Protein AF-A0A381Z828-F1 (afdb_monomer_lite)

Radius of gyration: 15.9 Å; chains: 1; bounding box: 38×29×44 Å

Organism: NCBI:txid408172

Structure (mmCIF, N/CA/C/O backbone):
data_AF-A0A381Z828-F1
#
_entry.id   AF-A0A381Z828-F1
#
loop_
_atom_site.group_PDB
_atom_site.id
_atom_site.type_symbol
_atom_site.label_atom_id
_atom_site.label_alt_id
_atom_site.label_comp_id
_atom_site.label_asym_id
_atom_site.label_entity_id
_atom_site.label_seq_id
_atom_site.pdbx_PDB_ins_code
_atom_site.Cartn_x
_atom_site.Cartn_y
_atom_site.Cartn_z
_atom_site.occupancy
_atom_site.B_iso_or_equiv
_atom_site.auth_seq_id
_atom_site.auth_comp_id
_atom_site.auth_asym_id
_atom_site.auth_atom_id
_atom_site.pdbx_PDB_model_num
ATOM 1 N N . MET A 1 1 ? -7.604 1.736 -15.812 1.00 91.94 1 MET A N 1
ATOM 2 C CA . MET A 1 1 ? -8.069 1.112 -14.550 1.00 91.94 1 MET A CA 1
ATOM 3 C C . MET A 1 1 ? -8.292 -0.388 -14.712 1.00 91.94 1 MET A C 1
ATOM 5 O O . MET A 1 1 ? -7.731 -1.133 -13.924 1.00 91.94 1 MET A O 1
ATOM 9 N N . ALA A 1 2 ? -9.010 -0.834 -15.751 1.00 96.25 2 ALA A N 1
ATOM 10 C CA . ALA A 1 2 ? -9.270 -2.258 -16.011 1.00 96.25 2 ALA A CA 1
ATOM 11 C C . ALA A 1 2 ? -8.018 -3.159 -15.944 1.00 96.25 2 ALA A C 1
ATOM 13 O O . ALA A 1 2 ? -8.029 -4.160 -15.239 1.00 96.25 2 ALA A O 1
ATOM 14 N N . GLU A 1 3 ? -6.912 -2.763 -16.584 1.00 98.00 3 GLU A N 1
ATOM 15 C CA . GLU A 1 3 ? -5.661 -3.544 -16.569 1.00 98.00 3 GLU A CA 1
ATOM 16 C C . GLU A 1 3 ? -5.087 -3.730 -15.156 1.00 98.00 3 GLU A C 1
ATOM 18 O O . GLU A 1 3 ? -4.648 -4.818 -14.800 1.00 98.00 3 GLU A O 1
ATOM 23 N N . ARG A 1 4 ? -5.126 -2.687 -14.315 1.00 97.06 4 ARG A N 1
ATOM 24 C CA . ARG A 1 4 ? -4.629 -2.767 -12.932 1.00 97.06 4 ARG A CA 1
ATOM 25 C C . ARG A 1 4 ? -5.490 -3.684 -12.072 1.00 97.06 4 ARG A C 1
ATOM 27 O O . ARG A 1 4 ? -4.940 -4.423 -11.265 1.00 97.06 4 ARG A O 1
ATOM 34 N N . ILE A 1 5 ? -6.810 -3.624 -12.242 1.00 98.06 5 ILE A N 1
ATOM 35 C CA . ILE A 1 5 ? -7.744 -4.497 -11.524 1.00 98.06 5 ILE A CA 1
ATOM 36 C C . ILE A 1 5 ? -7.457 -5.956 -11.884 1.00 98.06 5 ILE A C 1
ATOM 38 O O . ILE A 1 5 ? -7.177 -6.739 -10.984 1.00 98.06 5 ILE A O 1
ATOM 42 N N . ALA A 1 6 ? -7.384 -6.280 -13.179 1.00 98.06 6 ALA A N 1
ATOM 43 C CA . ALA A 1 6 ? -7.117 -7.641 -13.643 1.00 98.06 6 ALA A CA 1
ATOM 44 C C . ALA A 1 6 ? -5.785 -8.207 -13.108 1.00 98.06 6 ALA A C 1
ATOM 46 O O . ALA A 1 6 ? -5.704 -9.378 -12.742 1.00 98.06 6 ALA A O 1
ATOM 47 N N . VAL A 1 7 ? -4.739 -7.375 -13.016 1.00 98.00 7 VAL A N 1
ATOM 48 C CA . VAL A 1 7 ? -3.449 -7.785 -12.432 1.00 98.00 7 VAL A CA 1
ATOM 49 C C . VAL A 1 7 ? -3.577 -8.115 -10.941 1.00 98.00 7 VAL A C 1
ATOM 51 O O . VAL A 1 7 ? -3.015 -9.115 -10.498 1.00 98.00 7 VAL A O 1
ATOM 54 N N . VAL A 1 8 ? -4.300 -7.303 -10.161 1.00 98.00 8 VAL A N 1
ATOM 55 C CA . VAL A 1 8 ? -4.473 -7.548 -8.717 1.00 98.00 8 VAL A CA 1
ATOM 56 C C . VAL A 1 8 ? -5.394 -8.748 -8.465 1.00 98.00 8 VAL A C 1
ATOM 58 O O . VAL A 1 8 ? -5.081 -9.562 -7.600 1.00 98.00 8 VAL A O 1
ATOM 61 N N . GLU A 1 9 ? -6.462 -8.916 -9.251 1.00 97.94 9 GLU A N 1
ATOM 62 C CA . GLU A 1 9 ? -7.361 -10.084 -9.196 1.00 97.94 9 GLU A CA 1
ATOM 63 C C . GLU A 1 9 ? -6.642 -11.402 -9.525 1.00 97.94 9 GLU A C 1
ATOM 65 O O . GLU A 1 9 ? -7.007 -12.455 -9.013 1.00 97.94 9 GLU A O 1
ATOM 70 N N . GLY A 1 10 ? -5.583 -11.363 -10.341 1.00 98.31 10 GLY A N 1
ATOM 71 C CA . GLY A 1 10 ? -4.759 -12.538 -10.638 1.00 98.31 10 GLY A CA 1
ATOM 72 C C . GLY A 1 10 ? -3.895 -13.027 -9.466 1.00 98.31 10 GLY A C 1
ATOM 73 O O . GLY A 1 10 ? -3.282 -14.094 -9.554 1.00 98.31 10 GLY A O 1
ATOM 74 N N . CYS A 1 11 ? -3.803 -12.271 -8.367 1.00 98.19 11 CYS A N 1
ATOM 75 C CA . CYS A 1 11 ? -3.043 -12.673 -7.189 1.00 98.19 11 CYS A CA 1
ATOM 76 C C . CYS A 1 11 ? -3.817 -13.710 -6.366 1.00 98.19 11 CYS A C 1
ATOM 78 O O . CYS A 1 11 ? -4.892 -13.428 -5.852 1.00 98.19 11 CYS A O 1
ATOM 80 N N . ARG A 1 12 ? -3.217 -14.885 -6.126 1.00 98.50 12 ARG A N 1
ATOM 81 C CA . ARG A 1 12 ? -3.845 -15.995 -5.373 1.00 98.50 12 ARG A CA 1
ATOM 82 C C . ARG A 1 12 ? -4.305 -15.667 -3.945 1.00 98.50 12 ARG A C 1
ATOM 84 O O . ARG A 1 12 ? -4.969 -16.492 -3.333 1.00 98.50 12 ARG A O 1
ATOM 91 N N . TYR A 1 13 ? -3.850 -14.548 -3.385 1.00 98.12 13 TYR A N 1
ATOM 92 C CA . TYR A 1 13 ? -4.182 -14.109 -2.028 1.00 98.12 13 TYR A CA 1
ATOM 93 C C . TYR A 1 13 ? -5.261 -13.020 -1.998 1.00 98.12 13 TYR A C 1
ATOM 95 O O . TYR A 1 13 ? -5.574 -12.517 -0.925 1.00 98.12 13 TYR A O 1
ATOM 103 N N . VAL A 1 14 ? -5.760 -12.597 -3.161 1.00 98.38 14 VAL A N 1
ATOM 104 C CA . VAL A 1 14 ? -6.773 -11.551 -3.285 1.00 98.38 14 VAL A CA 1
ATOM 105 C C . VAL A 1 14 ? -8.118 -12.208 -3.561 1.00 98.38 14 VAL A C 1
ATOM 107 O O . VAL A 1 14 ? -8.294 -12.839 -4.598 1.00 98.38 14 VAL A O 1
ATOM 110 N N . ASP A 1 15 ? -9.074 -12.019 -2.653 1.00 98.25 15 ASP A N 1
ATOM 111 C CA . ASP A 1 15 ? -10.454 -12.485 -2.838 1.00 98.25 15 ASP A CA 1
ATOM 112 C C . ASP A 1 15 ? -11.309 -11.482 -3.632 1.00 98.25 15 ASP A C 1
ATOM 114 O O . ASP A 1 15 ? -12.167 -11.870 -4.422 1.00 98.25 15 ASP A O 1
ATOM 118 N N . GLN A 1 16 ? -11.088 -10.177 -3.426 1.00 97.38 16 GLN A N 1
ATOM 119 C CA . GLN A 1 16 ? -11.852 -9.105 -4.066 1.00 97.38 16 GLN A CA 1
ATOM 120 C C . GLN A 1 16 ? -10.984 -7.866 -4.306 1.00 97.38 16 GLN A C 1
ATOM 122 O O . GLN A 1 16 ? -10.212 -7.452 -3.440 1.00 97.38 16 GLN A O 1
ATOM 127 N N . VAL A 1 17 ? -11.178 -7.217 -5.457 1.00 97.75 17 VAL A N 1
ATOM 128 C CA . VAL A 1 17 ? -10.609 -5.899 -5.762 1.00 97.75 17 VAL A CA 1
ATOM 129 C C . VAL A 1 17 ? -11.725 -4.863 -5.840 1.00 97.75 17 VAL A C 1
ATOM 131 O O . VAL A 1 17 ? -12.690 -5.020 -6.584 1.00 97.75 17 VAL A O 1
ATOM 134 N N . ILE A 1 18 ? -11.590 -3.776 -5.078 1.00 95.88 18 ILE A N 1
ATOM 135 C CA . ILE A 1 18 ? -12.489 -2.620 -5.160 1.00 95.88 18 ILE A CA 1
ATOM 136 C C . ILE A 1 18 ? -11.802 -1.555 -6.019 1.00 95.88 18 ILE A C 1
ATOM 138 O O . ILE A 1 18 ? -10.825 -0.934 -5.596 1.00 95.88 18 ILE A O 1
ATOM 142 N N . GLY A 1 19 ? -12.292 -1.377 -7.247 1.00 94.44 19 GLY A N 1
ATOM 143 C CA . GLY A 1 19 ? -11.834 -0.326 -8.155 1.00 94.44 19 GLY A CA 1
ATOM 144 C C . GLY A 1 19 ? -12.174 1.075 -7.643 1.00 94.44 19 GLY A C 1
ATOM 145 O O . GLY A 1 19 ? -13.105 1.246 -6.858 1.00 94.44 19 GLY A O 1
ATOM 146 N N . ASP A 1 20 ? -11.404 2.068 -8.095 1.00 93.25 20 ASP A N 1
ATOM 147 C CA . ASP A 1 20 ? -11.623 3.492 -7.793 1.00 93.25 20 ASP A CA 1
ATOM 148 C C . ASP A 1 20 ? -11.763 3.803 -6.286 1.00 93.25 20 ASP A C 1
ATOM 150 O O . ASP A 1 20 ? -12.511 4.692 -5.876 1.00 93.25 20 ASP A O 1
ATOM 154 N N . ALA A 1 21 ? -11.030 3.060 -5.448 1.00 94.19 21 ALA A N 1
ATOM 155 C CA . ALA A 1 21 ? -10.958 3.303 -4.012 1.00 94.19 21 ALA A CA 1
ATOM 156 C C . ALA A 1 21 ? -10.353 4.691 -3.708 1.00 94.19 21 ALA A C 1
ATOM 158 O O . ALA A 1 21 ? -9.451 5.144 -4.426 1.00 94.19 21 ALA A O 1
ATOM 159 N N . PRO A 1 22 ? -10.819 5.376 -2.648 1.00 94.75 22 PRO A N 1
ATOM 160 C CA . PRO A 1 22 ? -10.309 6.693 -2.295 1.00 94.75 22 PRO A CA 1
ATOM 161 C C . PRO A 1 22 ? -8.856 6.611 -1.815 1.00 94.75 22 PRO A C 1
ATOM 163 O O . PRO A 1 22 ? -8.445 5.632 -1.195 1.00 94.75 22 PRO A O 1
ATOM 166 N N . LEU A 1 23 ? -8.083 7.672 -2.071 1.00 95.19 23 LEU A N 1
ATOM 167 C CA . LEU A 1 23 ? -6.701 7.773 -1.585 1.00 95.19 23 LEU A CA 1
ATOM 168 C C . LEU A 1 23 ? -6.632 7.872 -0.053 1.00 95.19 23 LEU A C 1
ATOM 170 O O . LEU A 1 23 ? -5.704 7.349 0.554 1.00 95.19 23 LEU A O 1
ATOM 174 N N . ILE A 1 24 ? -7.600 8.562 0.554 1.00 97.06 24 ILE A N 1
ATOM 175 C CA . ILE A 1 24 ? -7.720 8.725 2.004 1.00 97.06 24 ILE A CA 1
ATOM 176 C C . ILE A 1 24 ? -8.869 7.838 2.473 1.00 97.06 24 ILE A C 1
ATOM 178 O O . ILE A 1 24 ? -9.995 7.969 1.987 1.00 97.06 24 ILE A O 1
ATOM 182 N N . ILE A 1 25 ? -8.582 6.931 3.404 1.00 94.12 25 ILE A N 1
ATOM 183 C CA . ILE A 1 25 ? -9.575 5.995 3.934 1.00 94.12 25 ILE A CA 1
ATOM 184 C C . ILE A 1 25 ? -10.302 6.643 5.110 1.00 94.12 25 ILE A C 1
ATOM 186 O O . ILE A 1 25 ? -9.704 6.896 6.155 1.00 94.12 25 ILE A O 1
ATOM 190 N N . ASP A 1 26 ? -11.605 6.878 4.955 1.00 95.50 26 ASP A N 1
ATOM 191 C CA . ASP A 1 26 ? -12.450 7.424 6.014 1.00 95.50 26 ASP A CA 1
ATOM 192 C C . ASP A 1 26 ? -13.279 6.348 6.738 1.00 95.50 26 ASP A C 1
ATOM 194 O O . ASP A 1 26 ? -13.328 5.170 6.367 1.00 95.50 26 ASP A O 1
ATOM 198 N N . GLN A 1 27 ? -13.974 6.766 7.799 1.00 97.12 27 GLN A N 1
ATOM 199 C CA . GLN A 1 27 ? -14.794 5.862 8.602 1.00 97.12 27 GLN A CA 1
ATOM 200 C C . GLN A 1 27 ? -15.995 5.298 7.822 1.00 97.12 27 GLN A C 1
ATOM 202 O O . GLN A 1 27 ? -16.457 4.193 8.118 1.00 97.12 27 GLN A O 1
ATOM 207 N N . SER A 1 28 ? -16.529 6.039 6.847 1.00 97.19 28 SER A N 1
ATOM 208 C CA . SER A 1 28 ? -17.666 5.587 6.044 1.00 97.19 28 SER A CA 1
ATOM 209 C C . SER A 1 28 ? -17.262 4.429 5.132 1.00 97.19 28 SER A C 1
ATOM 211 O O . SER A 1 28 ? -17.998 3.448 5.026 1.00 97.19 28 SER A O 1
ATOM 213 N N . TRP A 1 29 ? -16.055 4.497 4.566 1.00 96.75 29 TRP A N 1
ATOM 214 C CA . TRP A 1 29 ? -15.473 3.454 3.735 1.00 96.75 29 TRP A CA 1
ATOM 215 C C . TRP A 1 29 ? -15.209 2.181 4.537 1.00 96.75 29 TRP A C 1
ATOM 217 O O . TRP A 1 29 ? -15.646 1.100 4.140 1.00 96.75 29 TRP A O 1
ATOM 227 N N . ILE A 1 30 ? -14.591 2.326 5.713 1.00 97.44 30 ILE A N 1
ATOM 228 C CA . ILE A 1 30 ? -14.355 1.224 6.658 1.00 97.44 30 ILE A CA 1
ATOM 229 C C . ILE A 1 30 ? -15.671 0.522 7.008 1.00 97.44 30 ILE A C 1
ATOM 231 O O . ILE A 1 30 ? -15.764 -0.698 6.904 1.00 97.44 30 ILE A O 1
ATOM 235 N N . LYS A 1 31 ? -16.715 1.279 7.370 1.00 97.75 31 LYS A N 1
ATOM 236 C CA . LYS A 1 31 ? -18.030 0.717 7.723 1.00 97.75 31 LYS A CA 1
ATOM 237 C C . LYS A 1 31 ? -18.714 0.041 6.537 1.00 97.75 31 LYS A C 1
ATOM 239 O O . LYS A 1 31 ? -19.273 -1.038 6.702 1.00 97.75 31 LYS A O 1
ATOM 244 N N . ARG A 1 32 ? -18.673 0.662 5.353 1.00 97.31 32 ARG A N 1
ATOM 245 C CA . ARG A 1 32 ? -19.321 0.154 4.135 1.00 97.31 32 ARG A CA 1
ATOM 246 C C . ARG A 1 32 ? -18.809 -1.228 3.740 1.00 97.31 32 ARG A C 1
ATOM 248 O O . ARG A 1 32 ? -19.612 -2.060 3.334 1.00 97.31 32 ARG A O 1
ATOM 255 N N . TYR A 1 33 ? -17.501 -1.446 3.846 1.00 97.38 33 TYR A N 1
ATOM 256 C CA . TYR A 1 33 ? -16.861 -2.711 3.477 1.00 97.38 33 TYR A CA 1
ATOM 257 C C . TYR A 1 33 ? -16.502 -3.584 4.679 1.00 97.38 33 TYR A C 1
ATOM 259 O O . TYR A 1 33 ? -15.842 -4.599 4.501 1.00 97.38 33 TYR A O 1
ATOM 267 N N . GLN A 1 34 ? -16.943 -3.200 5.883 1.00 97.56 34 GLN A N 1
ATOM 268 C CA . GLN A 1 34 ? -16.701 -3.936 7.126 1.00 97.56 34 GLN A CA 1
ATOM 269 C C . GLN A 1 34 ? -15.211 -4.271 7.319 1.00 97.56 34 GLN A C 1
ATOM 271 O O . GLN A 1 34 ? -14.844 -5.407 7.589 1.00 97.56 34 GLN A O 1
ATOM 276 N N . ILE A 1 35 ? -14.344 -3.273 7.126 1.00 97.62 35 ILE A N 1
ATOM 277 C CA . ILE A 1 35 ? -12.889 -3.454 7.177 1.00 97.62 35 ILE A CA 1
ATOM 278 C C . ILE A 1 35 ? -12.435 -3.573 8.633 1.00 97.62 35 ILE A C 1
ATOM 280 O O . ILE A 1 35 ? -12.569 -2.622 9.403 1.00 97.62 35 ILE A O 1
ATOM 284 N N . ASP A 1 36 ? -11.831 -4.707 8.980 1.00 98.19 36 ASP A N 1
ATOM 285 C CA . ASP A 1 36 ? -11.253 -4.938 10.310 1.00 98.19 36 ASP A CA 1
ATOM 286 C C . ASP A 1 36 ? -9.794 -4.464 10.424 1.00 98.19 36 ASP A C 1
ATOM 288 O O . ASP A 1 36 ? -9.315 -4.134 11.511 1.00 98.19 36 ASP A O 1
ATOM 292 N N . LEU A 1 37 ? -9.067 -4.451 9.301 1.00 98.00 37 LEU A N 1
ATOM 293 C CA . LEU A 1 37 ? -7.629 -4.208 9.259 1.00 98.00 37 LEU A CA 1
ATOM 294 C C . LEU A 1 37 ? -7.226 -3.454 7.987 1.00 98.00 37 LEU A C 1
ATOM 296 O O . LEU A 1 37 ? -7.633 -3.812 6.885 1.00 98.00 37 LEU A O 1
ATOM 300 N N . VAL A 1 38 ? -6.372 -2.443 8.142 1.00 97.81 38 VAL A N 1
ATOM 301 C CA . VAL A 1 38 ? -5.728 -1.717 7.039 1.00 97.81 38 VAL A CA 1
ATOM 302 C C . VAL A 1 38 ? -4.230 -1.983 7.102 1.00 97.81 38 VAL A C 1
ATOM 304 O O . VAL A 1 38 ? -3.613 -1.804 8.151 1.00 97.81 38 VAL A O 1
ATOM 307 N N . ILE A 1 39 ? -3.645 -2.421 5.988 1.00 97.88 39 ILE A N 1
ATOM 308 C CA . ILE A 1 39 ? -2.225 -2.770 5.911 1.00 97.88 39 ILE A CA 1
ATOM 309 C C . ILE A 1 39 ? -1.544 -1.921 4.842 1.00 97.88 39 ILE A C 1
ATOM 311 O O . ILE A 1 39 ? -2.024 -1.847 3.712 1.00 97.88 39 ILE A O 1
ATOM 315 N N . HIS A 1 40 ? -0.400 -1.338 5.189 1.00 97.06 40 HIS A N 1
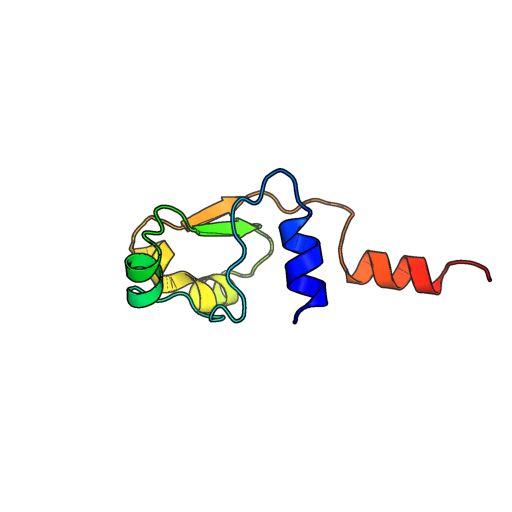ATOM 316 C CA . HIS A 1 40 ? 0.527 -0.740 4.230 1.00 97.06 40 HIS A CA 1
ATOM 317 C C . HIS A 1 40 ? 1.960 -1.180 4.534 1.00 97.06 40 HIS A C 1
ATOM 319 O O . HIS A 1 40 ? 2.266 -1.628 5.644 1.00 97.06 40 HIS A O 1
ATOM 325 N N . SER A 1 41 ? 2.852 -1.079 3.554 1.00 95.69 41 SER A N 1
ATOM 326 C CA . SER A 1 41 ? 4.278 -1.249 3.814 1.00 95.69 41 SER A CA 1
ATOM 327 C C . SER A 1 41 ? 4.833 -0.112 4.679 1.00 95.69 41 SER A C 1
ATOM 329 O O . SER A 1 41 ? 4.234 0.949 4.832 1.00 95.69 41 SER A O 1
ATOM 331 N N . ASN A 1 42 ? 5.983 -0.353 5.299 1.00 94.94 42 ASN A N 1
ATOM 332 C CA . ASN A 1 42 ? 6.683 0.612 6.145 1.00 94.94 42 ASN A CA 1
ATOM 333 C C . ASN A 1 42 ? 7.597 1.574 5.359 1.00 94.94 42 ASN A C 1
ATOM 335 O O . ASN A 1 42 ? 8.593 2.043 5.905 1.00 94.94 42 ASN A O 1
ATOM 339 N N . ASP A 1 43 ? 7.303 1.811 4.082 1.00 94.88 43 ASP A N 1
ATOM 340 C CA . ASP A 1 43 ? 8.083 2.645 3.161 1.00 94.88 43 ASP A CA 1
ATOM 341 C C . ASP A 1 43 ? 7.577 4.092 3.045 1.00 94.88 43 ASP A C 1
ATOM 343 O O . ASP A 1 43 ? 8.247 4.914 2.422 1.00 94.88 43 ASP A O 1
ATOM 347 N N . LEU A 1 44 ? 6.435 4.418 3.655 1.00 95.44 44 LEU A N 1
ATOM 348 C CA . LEU A 1 44 ? 5.923 5.788 3.728 1.00 95.44 44 LEU A CA 1
ATOM 349 C C . LEU A 1 44 ? 6.627 6.607 4.814 1.00 95.44 44 LEU A C 1
ATOM 351 O O . LEU A 1 44 ? 6.991 6.089 5.873 1.00 95.44 44 LEU A O 1
ATOM 355 N N . SER A 1 45 ? 6.743 7.916 4.581 1.00 97.00 45 SER A N 1
ATOM 356 C CA . SER A 1 45 ? 7.036 8.860 5.662 1.00 97.00 45 SER A CA 1
ATOM 357 C C . SER A 1 45 ? 5.858 8.966 6.640 1.00 97.00 45 SER A C 1
ATOM 359 O O . SER A 1 45 ? 4.709 8.704 6.279 1.00 97.00 45 SER A O 1
ATOM 361 N N . GLU A 1 46 ? 6.120 9.403 7.876 1.00 96.06 46 GLU A N 1
ATOM 362 C CA . GLU A 1 46 ? 5.058 9.616 8.875 1.00 96.06 46 GLU A CA 1
ATOM 363 C C . GLU A 1 46 ? 4.004 10.627 8.395 1.00 96.06 46 GLU A C 1
ATOM 365 O O . GLU A 1 46 ? 2.813 10.441 8.635 1.00 96.06 46 GLU A O 1
ATOM 370 N N . GLU A 1 47 ? 4.414 11.674 7.669 1.00 97.81 47 GLU A N 1
ATOM 371 C CA . GLU A 1 47 ? 3.494 12.677 7.121 1.00 97.81 47 GLU A CA 1
ATOM 372 C C . GLU A 1 47 ? 2.550 12.070 6.074 1.00 97.81 47 GLU A C 1
ATOM 374 O O . GLU A 1 47 ? 1.338 12.293 6.118 1.00 97.81 47 GLU A O 1
ATOM 379 N N . GLU A 1 48 ? 3.082 11.278 5.139 1.00 97.44 48 GLU A N 1
ATOM 380 C CA . GLU A 1 48 ? 2.273 10.614 4.113 1.00 97.44 48 GLU A CA 1
ATOM 381 C C . GLU A 1 48 ? 1.323 9.588 4.716 1.00 97.44 48 GLU A C 1
ATOM 383 O O . GLU A 1 48 ? 0.162 9.499 4.310 1.00 97.44 48 GLU A O 1
ATOM 388 N N . GLU A 1 49 ? 1.812 8.834 5.694 1.00 96.81 49 GLU A N 1
ATOM 389 C CA . GLU A 1 49 ? 1.027 7.837 6.393 1.00 96.81 49 GLU A CA 1
ATOM 390 C C . GLU A 1 49 ? -0.134 8.476 7.156 1.00 96.81 49 GLU A C 1
ATOM 392 O O . GLU A 1 49 ? -1.276 8.046 6.995 1.00 96.81 49 GLU A O 1
ATOM 397 N N . MET A 1 50 ? 0.120 9.546 7.913 1.00 97.12 50 MET A N 1
ATOM 398 C CA . MET A 1 50 ? -0.942 10.291 8.588 1.00 97.12 50 MET A CA 1
ATOM 399 C C . MET A 1 50 ? -1.931 10.879 7.580 1.00 97.12 50 MET A C 1
ATOM 401 O O . MET A 1 50 ? -3.138 10.737 7.757 1.00 97.12 50 MET A O 1
ATOM 405 N N . ARG A 1 51 ? -1.456 11.446 6.465 1.00 97.06 51 ARG A N 1
ATOM 406 C CA . ARG A 1 51 ? -2.333 12.005 5.423 1.00 97.06 51 ARG A CA 1
ATOM 407 C C . ARG A 1 51 ? -3.308 10.976 4.839 1.00 97.06 51 ARG A C 1
ATOM 409 O O . ARG A 1 51 ? -4.424 11.344 4.481 1.00 97.06 51 ARG A O 1
ATOM 416 N N . MET A 1 52 ? -2.895 9.718 4.682 1.00 97.06 52 MET A N 1
ATOM 417 C CA . MET A 1 52 ? -3.714 8.674 4.043 1.00 97.06 52 MET A CA 1
ATOM 418 C C . MET A 1 52 ? -4.506 7.818 5.042 1.00 97.06 52 MET A C 1
ATOM 420 O O . MET A 1 52 ? -5.603 7.354 4.716 1.00 97.06 52 MET A O 1
ATOM 424 N N . TYR A 1 53 ? -3.957 7.601 6.241 1.00 97.69 53 TYR A N 1
ATOM 425 C CA . TYR A 1 53 ? -4.395 6.561 7.175 1.00 97.69 53 TYR A CA 1
ATOM 426 C C . TYR A 1 53 ? -4.662 7.061 8.602 1.00 97.69 53 TYR A C 1
ATOM 428 O O . TYR A 1 53 ? -4.824 6.235 9.499 1.00 97.69 53 TYR A O 1
ATOM 436 N N . GLU A 1 54 ? -4.774 8.374 8.838 1.00 98.19 54 GLU A N 1
ATOM 437 C CA . GLU A 1 54 ? -5.101 8.935 10.163 1.00 98.19 54 GLU A CA 1
ATOM 438 C C . GLU A 1 54 ? -6.295 8.230 10.830 1.00 98.19 54 GLU A C 1
ATOM 440 O O . GLU A 1 54 ? -6.212 7.820 11.988 1.00 98.19 54 GLU A O 1
ATOM 445 N N . ILE A 1 55 ? -7.393 8.027 10.093 1.00 98.38 55 ILE A N 1
ATOM 446 C CA . ILE A 1 55 ? -8.611 7.403 10.624 1.00 98.38 55 ILE A CA 1
ATOM 447 C C . ILE A 1 55 ? -8.386 5.940 11.046 1.00 98.38 55 ILE A C 1
ATOM 449 O O . ILE A 1 55 ? -8.632 5.627 12.214 1.00 98.38 55 ILE A O 1
ATOM 453 N N . PRO A 1 56 ? -7.912 5.021 10.179 1.00 98.19 56 PRO A N 1
ATOM 454 C CA . PRO A 1 56 ? -7.651 3.647 10.607 1.00 98.19 56 PRO A CA 1
ATOM 455 C C . PRO A 1 56 ? -6.550 3.539 11.676 1.00 98.19 56 PRO A C 1
ATOM 457 O O . PRO A 1 56 ? -6.607 2.620 12.496 1.00 98.19 56 PRO A O 1
ATOM 460 N N . ILE A 1 57 ? -5.586 4.469 11.729 1.00 97.94 57 ILE A N 1
ATOM 461 C CA . ILE A 1 57 ? -4.605 4.558 12.825 1.00 97.94 57 ILE A CA 1
ATOM 462 C C . ILE A 1 57 ? -5.305 4.898 14.143 1.00 97.94 57 ILE A C 1
ATOM 464 O O . ILE A 1 57 ? -5.158 4.156 15.115 1.00 97.94 57 ILE A O 1
ATOM 468 N N . GLY A 1 58 ? -6.117 5.959 14.170 1.00 98.00 58 GLY A N 1
ATOM 469 C CA . GLY A 1 58 ? -6.876 6.371 15.355 1.00 98.00 58 GLY 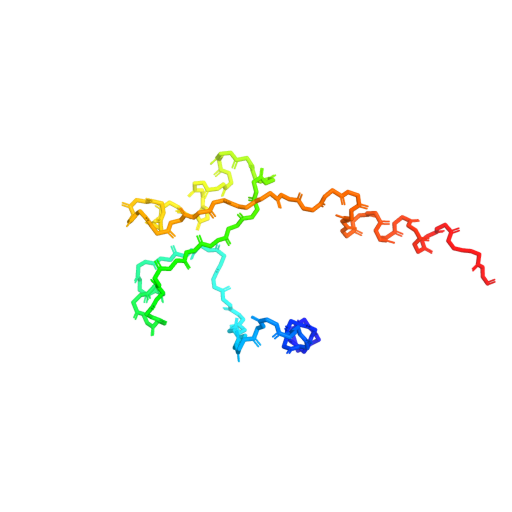A CA 1
ATOM 470 C C . GLY A 1 58 ? -7.874 5.314 15.840 1.00 98.00 58 GLY A C 1
ATOM 471 O O . GLY A 1 58 ? -8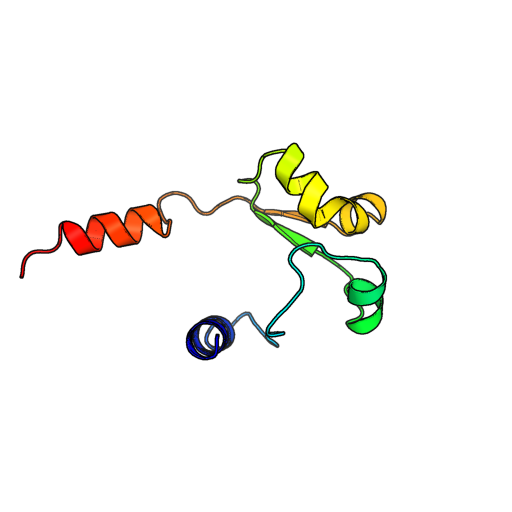.167 5.235 17.031 1.00 98.00 58 GLY A O 1
ATOM 472 N N . MET A 1 59 ? -8.355 4.454 14.938 1.00 97.88 59 MET A N 1
ATOM 473 C CA . MET A 1 59 ? -9.222 3.313 15.255 1.00 97.88 59 MET A CA 1
ATOM 474 C C . MET A 1 59 ? -8.455 2.051 15.695 1.00 97.88 59 MET A C 1
ATOM 476 O O . MET A 1 59 ? -9.079 1.045 16.021 1.00 97.88 59 MET A O 1
ATOM 480 N N . GLY A 1 60 ? -7.116 2.063 15.693 1.00 98.00 60 GLY A N 1
ATOM 481 C CA . GLY A 1 60 ? -6.292 0.898 16.041 1.00 98.00 60 GLY A CA 1
ATOM 482 C C . GLY A 1 60 ? -6.306 -0.227 14.996 1.00 98.00 60 GLY A C 1
ATOM 483 O O . GLY A 1 60 ? -5.848 -1.339 15.280 1.00 98.00 60 GLY A O 1
ATOM 484 N N . MET A 1 61 ? -6.794 0.052 13.785 1.00 98.12 61 MET A N 1
ATOM 485 C CA . MET A 1 61 ? -6.975 -0.901 12.680 1.00 98.12 61 MET A CA 1
ATOM 486 C C . MET A 1 61 ? -5.789 -0.940 11.713 1.00 98.12 61 MET A C 1
ATOM 488 O O . MET A 1 61 ? -5.727 -1.817 10.861 1.00 98.12 61 MET A O 1
ATOM 492 N N . TYR A 1 62 ? -4.848 -0.004 11.811 1.00 98.25 62 TYR A N 1
ATOM 493 C CA . TYR A 1 62 ? -3.724 0.084 10.881 1.00 98.25 62 TYR A CA 1
ATOM 494 C C . TYR A 1 62 ? -2.520 -0.767 11.318 1.00 98.25 62 TYR A C 1
ATOM 496 O O . TYR A 1 62 ? -2.140 -0.769 12.494 1.00 98.25 62 TYR A O 1
ATOM 504 N N . ARG A 1 63 ? -1.895 -1.492 10.386 1.00 98.00 63 ARG A N 1
ATOM 505 C CA . ARG A 1 63 ? -0.662 -2.266 10.607 1.00 98.00 63 ARG A CA 1
ATOM 506 C C . ARG A 1 63 ? 0.335 -2.021 9.481 1.00 98.00 63 ARG A C 1
ATOM 508 O O . ARG A 1 63 ? -0.037 -1.905 8.318 1.00 98.00 63 ARG A O 1
ATOM 515 N N . ARG A 1 64 ? 1.617 -2.015 9.842 1.00 97.62 64 ARG A N 1
ATOM 516 C CA . ARG A 1 64 ? 2.723 -1.945 8.885 1.00 97.62 64 ARG A CA 1
ATOM 517 C C . ARG A 1 64 ? 3.260 -3.340 8.595 1.00 97.62 64 ARG A C 1
ATOM 519 O O . ARG A 1 64 ? 3.369 -4.156 9.511 1.00 97.62 64 ARG A O 1
ATOM 526 N N . VAL A 1 65 ? 3.646 -3.586 7.350 1.00 97.25 65 VAL A N 1
ATOM 527 C CA . VAL A 1 65 ? 4.434 -4.760 6.941 1.00 97.25 65 VAL A CA 1
ATOM 528 C C . VAL A 1 65 ? 5.760 -4.322 6.335 1.00 97.25 65 VAL A C 1
ATOM 530 O O . VAL A 1 65 ? 5.904 -3.187 5.887 1.00 97.25 65 VAL A O 1
ATOM 533 N N . GLN A 1 66 ? 6.755 -5.205 6.342 1.00 97.00 66 GLN A N 1
ATOM 534 C CA . GLN A 1 66 ? 8.056 -4.880 5.770 1.00 97.00 66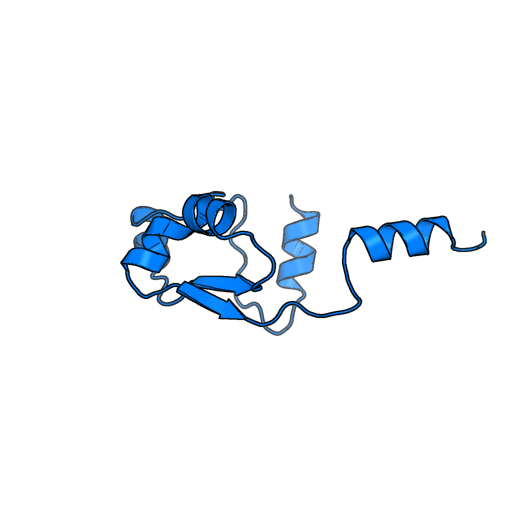 GLN A CA 1
ATOM 535 C C . GLN A 1 66 ? 7.948 -4.728 4.248 1.00 97.00 66 GLN A C 1
ATOM 537 O O . GLN A 1 66 ? 7.419 -5.607 3.566 1.00 97.00 66 GLN A O 1
ATOM 542 N N . TYR A 1 67 ? 8.477 -3.626 3.717 1.00 95.94 67 TYR A N 1
ATOM 543 C CA . TYR A 1 67 ? 8.638 -3.447 2.278 1.00 95.94 67 TYR A CA 1
ATOM 544 C C . TYR A 1 67 ? 9.513 -4.558 1.685 1.00 95.94 67 TYR A C 1
ATOM 546 O O . TYR A 1 67 ? 10.525 -4.946 2.273 1.00 95.94 67 TYR A O 1
ATOM 554 N N . THR A 1 68 ? 9.146 -5.066 0.507 1.00 94.94 68 THR A N 1
ATOM 555 C CA . THR A 1 68 ? 9.937 -6.110 -0.159 1.00 94.94 68 THR A CA 1
ATOM 556 C C . THR A 1 68 ? 11.189 -5.483 -0.769 1.00 94.94 68 THR A C 1
ATOM 558 O O . THR A 1 68 ? 11.064 -4.673 -1.6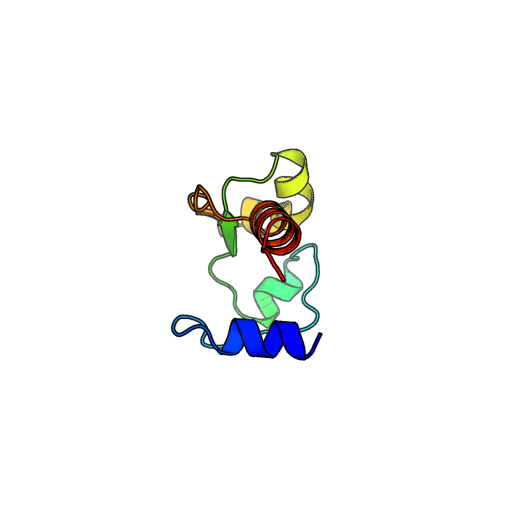89 1.00 94.94 68 THR A O 1
ATOM 561 N N . PRO A 1 69 ? 12.399 -5.827 -0.295 1.00 92.44 69 PRO A N 1
ATOM 562 C CA . PRO A 1 69 ? 13.613 -5.233 -0.828 1.00 92.44 69 PRO A CA 1
ATOM 563 C C . PRO A 1 69 ? 13.822 -5.629 -2.293 1.00 92.44 69 PRO A C 1
ATOM 565 O O . PRO A 1 69 ? 13.270 -6.604 -2.800 1.00 92.44 69 PRO A O 1
ATOM 568 N N . ASP A 1 70 ? 14.655 -4.852 -2.976 1.00 91.88 70 ASP A N 1
ATOM 569 C CA . ASP A 1 70 ? 15.175 -5.154 -4.314 1.00 91.88 70 ASP A CA 1
ATOM 570 C C . ASP A 1 70 ? 14.201 -5.183 -5.492 1.00 91.88 70 ASP A C 1
ATOM 572 O O . ASP A 1 70 ? 14.644 -5.248 -6.641 1.00 91.88 70 ASP A O 1
ATOM 576 N N . ILE A 1 71 ? 12.912 -4.960 -5.249 1.00 95.25 71 ILE A N 1
ATOM 577 C CA . ILE A 1 71 ? 11.905 -4.793 -6.291 1.00 95.25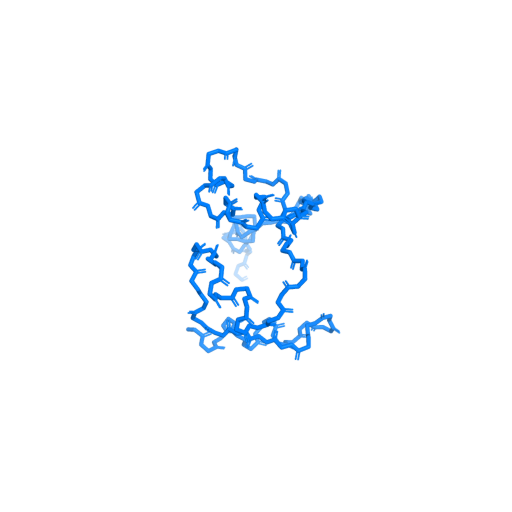 71 ILE A CA 1
ATOM 578 C C . ILE A 1 71 ? 11.150 -3.476 -6.110 1.00 95.25 71 ILE A C 1
ATOM 580 O O . ILE A 1 71 ? 10.696 -3.146 -5.025 1.00 95.25 71 ILE A O 1
ATOM 584 N N . SER A 1 72 ? 11.029 -2.703 -7.186 1.00 96.00 72 SER A N 1
ATOM 585 C CA . SER A 1 72 ? 10.178 -1.512 -7.250 1.00 96.00 72 SER A CA 1
ATOM 586 C C . SER A 1 72 ? 9.834 -1.205 -8.704 1.00 96.00 72 SER A C 1
ATOM 588 O O . SER A 1 72 ? 10.519 -1.675 -9.619 1.00 96.00 72 SER A O 1
ATOM 590 N N . THR A 1 73 ? 8.803 -0.393 -8.939 1.00 95.44 73 THR A N 1
ATOM 591 C CA . THR A 1 73 ? 8.441 0.051 -10.294 1.00 95.44 73 THR A CA 1
ATOM 592 C C . THR A 1 73 ? 9.606 0.770 -10.974 1.00 95.44 73 THR A C 1
ATOM 594 O O . THR A 1 73 ? 9.903 0.476 -12.128 1.00 95.44 73 THR A O 1
ATOM 597 N N . THR A 1 74 ? 10.338 1.624 -10.250 1.00 96.38 74 THR A N 1
ATOM 598 C CA . THR A 1 74 ? 11.553 2.283 -10.757 1.00 96.38 74 THR A CA 1
ATOM 599 C C . THR A 1 74 ? 12.601 1.258 -11.196 1.00 96.38 74 THR A C 1
ATOM 601 O O . THR A 1 74 ? 13.052 1.299 -12.336 1.00 96.38 74 THR A O 1
ATOM 604 N N . LYS A 1 75 ? 12.899 0.251 -10.359 1.00 96.50 75 LYS A N 1
ATOM 605 C CA . LYS A 1 75 ? 13.847 -0.825 -10.706 1.00 96.50 75 LYS A CA 1
ATOM 606 C C . LYS A 1 75 ? 13.369 -1.694 -11.879 1.00 96.50 75 LYS A C 1
ATOM 608 O O . LYS A 1 75 ? 14.189 -2.265 -12.593 1.00 96.50 75 LYS A O 1
ATOM 613 N N . ILE A 1 76 ? 12.059 -1.870 -12.074 1.00 97.38 76 ILE A N 1
ATOM 614 C CA . ILE A 1 76 ? 11.511 -2.554 -13.261 1.00 97.38 76 ILE A CA 1
ATOM 615 C C . ILE A 1 76 ? 11.753 -1.702 -14.510 1.00 97.38 76 ILE A C 1
ATOM 617 O O . ILE A 1 76 ? 12.300 -2.212 -15.482 1.00 97.38 76 ILE A O 1
ATOM 621 N N . ILE A 1 77 ? 11.414 -0.411 -14.460 1.00 97.81 77 ILE A N 1
ATOM 622 C CA . ILE A 1 77 ? 11.611 0.528 -15.572 1.00 97.81 77 ILE A CA 1
ATOM 623 C C . ILE A 1 77 ? 13.083 0.571 -15.993 1.00 97.81 77 ILE A C 1
ATOM 625 O O . ILE A 1 77 ? 13.378 0.481 -17.183 1.00 97.81 77 ILE A O 1
ATOM 629 N N . ASP A 1 78 ? 14.004 0.663 -15.034 1.00 97.38 78 ASP A N 1
ATOM 630 C CA . ASP A 1 78 ? 15.439 0.724 -15.320 1.00 97.38 78 ASP A CA 1
ATOM 631 C C . ASP A 1 78 ? 15.946 -0.561 -15.987 1.00 97.38 78 ASP A C 1
ATOM 633 O O . ASP A 1 78 ? 16.720 -0.497 -16.941 1.00 97.38 78 ASP A O 1
ATOM 637 N N . ARG A 1 79 ? 15.453 -1.733 -15.560 1.00 97.00 79 ARG A N 1
ATOM 638 C CA . ARG A 1 79 ? 15.773 -3.016 -16.208 1.00 97.00 79 ARG A CA 1
ATOM 639 C C . ARG A 1 79 ? 15.235 -3.099 -17.630 1.00 97.00 79 ARG A C 1
ATOM 641 O O . ARG A 1 79 ? 15.956 -3.559 -18.504 1.00 97.00 79 ARG A O 1
ATOM 648 N N . CYS A 1 80 ? 14.006 -2.644 -17.871 1.00 97.50 80 CYS A N 1
ATOM 649 C CA . CYS A 1 80 ? 13.438 -2.609 -19.218 1.00 97.50 80 CYS A CA 1
ATOM 650 C C . CYS A 1 80 ? 14.241 -1.689 -20.145 1.00 97.50 80 CYS A C 1
ATOM 652 O O . CYS A 1 80 ? 14.486 -2.053 -21.286 1.00 97.50 80 CYS A O 1
ATOM 654 N N . LYS A 1 81 ? 14.695 -0.529 -19.654 1.00 97.00 81 LYS A N 1
ATOM 655 C CA . LYS A 1 81 ? 15.538 0.401 -20.426 1.00 97.00 81 LYS A CA 1
ATOM 656 C C . LYS A 1 81 ? 16.931 -0.150 -20.734 1.00 97.00 81 LYS A C 1
ATOM 658 O O . LYS A 1 81 ? 17.527 0.252 -21.724 1.00 97.00 81 LYS A O 1
ATOM 663 N N . ALA A 1 82 ? 17.461 -1.003 -19.862 1.00 96.81 82 ALA A N 1
ATOM 664 C CA . ALA A 1 82 ? 18.770 -1.626 -20.029 1.00 96.81 82 ALA A CA 1
ATOM 665 C C . ALA A 1 82 ? 18.722 -2.956 -20.804 1.00 96.81 82 ALA A C 1
ATOM 667 O O . ALA A 1 82 ? 19.778 -3.532 -21.068 1.00 96.81 82 ALA A O 1
ATOM 668 N N . ALA A 1 83 ? 17.530 -3.472 -21.125 1.00 95.06 83 ALA A N 1
ATOM 669 C CA . ALA A 1 83 ? 17.389 -4.713 -21.872 1.00 95.06 83 ALA A CA 1
ATOM 670 C C . ALA A 1 83 ? 17.884 -4.512 -23.316 1.00 95.06 83 ALA A C 1
ATOM 672 O O . ALA A 1 83 ? 17.540 -3.500 -23.928 1.00 95.06 83 ALA A O 1
ATOM 673 N N . PRO A 1 84 ? 18.702 -5.433 -23.855 1.00 90.50 84 PRO A N 1
ATOM 674 C CA . PRO A 1 84 ? 19.050 -5.407 -25.268 1.00 90.50 84 PRO A CA 1
ATOM 675 C C . PRO A 1 84 ? 17.805 -5.680 -26.123 1.00 90.50 84 PRO A C 1
ATOM 677 O O . PRO A 1 84 ? 16.881 -6.356 -25.660 1.00 90.50 84 PRO A O 1
ATOM 680 N N . ASP A 1 85 ? 17.818 -5.160 -27.350 1.00 82.75 85 ASP A N 1
ATOM 681 C CA . ASP A 1 85 ? 16.787 -5.413 -28.365 1.00 82.75 85 ASP A CA 1
ATOM 682 C C . ASP A 1 85 ? 16.698 -6.899 -28.765 1.00 82.75 85 ASP A C 1
ATOM 684 O O . ASP A 1 85 ? 17.759 -7.569 -28.851 1.00 82.75 85 ASP A O 1
#

InterPro domains:
  IPR004821 Cytidyltransferase-like domain [PF01467] (2-79)
  IPR014729 Rossmann-like alpha/beta/alpha sandwich fold [G3DSA:3.40.50.620] (1-85)
  IPR044608 Ethanolamine-phosphate cytidylyltransferase [PTHR45780] (1-81)

Secondary structure (DSSP, 8-state):
-HHHHHHHHTSTT-S---TT--SS--HHHHHHTT---EEEETTS-HHHHHHHHHHHHHTT-EEEE---TT--HHHHHHHHHHS--

Foldseek 3Di:
DVVVLVVQVPDPVDPDDDPPDDQADDPVNCVVVVQQADEDEPPDDPVSCCRRCVHCVVVVRYDYDHDDPPDDPVNVVVVVVVDDD

pLDDT: mean 96.58, std 2.22, range [82.75, 98.5]

Sequence (85 aa):
MAERIAVVEGCRYVDQVIGDAPLIIDQSWIKRYQIDLVIHSNDLSEEEEMRMYEIPIGMGMYRRVQYTPDISTTKIIDRCKAAPD